Protein AF-A0A1H2HU57-F1 (afdb_monomer)

Mean predicted aligned error: 14.04 Å

pLDDT: mean 80.42, std 11.66, range [52.28, 97.75]

Radius of gyration: 23.56 Å; Cα contacts (8 Å, |Δi|>4): 11; chains: 1; bounding box: 58×42×47 Å

Sequence (87 aa):
MPYRIHPACTAPTDVNCLIWRYMDFEKFLSLIDKSALYFPRLDKLSKVDPYEGHFTHVNAMIGNEEITLFDQLKHQVIAHIDKEKKG

Solvent-accessible surface area (backbone atoms only — not comparable to full-atom values): 5717 Å² total; per-residue (Å²): 133,84,90,76,89,52,90,88,66,75,74,71,90,54,88,83,56,82,87,73,78,76,80,52,70,68,58,53,49,51,28,61,78,66,71,65,75,79,77,79,58,66,87,56,42,50,74,77,42,72,58,72,93,58,67,53,74,65,56,51,53,52,54,53,52,52,52,51,51,54,52,52,51,51,53,53,52,52,56,49,55,55,51,65,74,73,110

Foldseek 3Di:
DDDDDDPVDDDDPDPPDDPDDDDDPVNVVVCVVVVPDDDDDPVVCCVVPVCVVPDDPVRVVVVVVVVVVVVVVVVVVVVVVVVVVVD

Organism: NCBI:txid44577

Structure (mmCIF, N/CA/C/O backbone):
data_AF-A0A1H2HU57-F1
#
_entry.id   AF-A0A1H2HU57-F1
#
loop_
_atom_site.group_PDB
_atom_site.id
_atom_site.type_symbol
_atom_site.label_atom_id
_atom_site.label_alt_id
_atom_site.label_comp_id
_atom_site.label_asym_id
_atom_site.label_entity_id
_atom_site.label_seq_id
_atom_site.pdbx_PDB_ins_code
_atom_site.Cartn_x
_atom_site.Cartn_y
_atom_site.Cartn_z
_atom_site.occupancy
_atom_site.B_iso_or_equiv
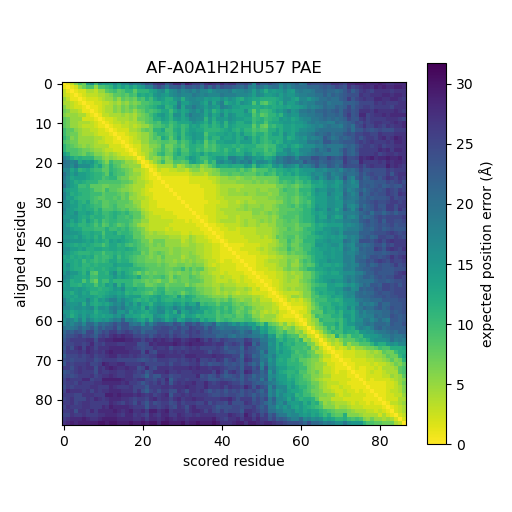_atom_site.auth_seq_id
_atom_site.auth_comp_id
_atom_site.auth_asym_id
_atom_site.auth_atom_id
_atom_site.pdbx_PDB_model_num
ATOM 1 N N . MET A 1 1 ? 15.710 -2.536 -21.789 1.00 57.38 1 MET A N 1
ATOM 2 C CA . MET A 1 1 ? 15.013 -3.763 -22.240 1.00 57.38 1 MET A CA 1
ATOM 3 C C . MET A 1 1 ? 13.786 -3.341 -23.039 1.00 57.38 1 MET A C 1
ATOM 5 O O . MET A 1 1 ? 13.110 -2.432 -22.573 1.00 57.38 1 MET A O 1
ATOM 9 N N . PRO A 1 2 ? 13.514 -3.902 -24.230 1.00 77.25 2 PRO A N 1
ATOM 10 C CA . PRO A 1 2 ? 12.323 -3.541 -24.998 1.00 77.25 2 PRO A CA 1
ATOM 11 C C . PRO A 1 2 ? 11.051 -4.102 -24.344 1.00 77.25 2 PRO A C 1
ATOM 13 O O . PRO A 1 2 ? 11.058 -5.221 -23.830 1.00 77.25 2 PRO A O 1
ATOM 16 N N . TYR A 1 3 ? 9.969 -3.325 -24.379 1.00 81.44 3 TYR A N 1
ATOM 17 C CA . TYR A 1 3 ? 8.640 -3.729 -23.911 1.00 81.44 3 TYR A CA 1
ATOM 18 C C . TYR A 1 3 ? 8.122 -4.955 -24.687 1.00 81.44 3 TYR A C 1
ATOM 20 O O . TYR A 1 3 ? 8.269 -5.024 -25.909 1.00 81.44 3 TYR A O 1
ATOM 28 N N . ARG A 1 4 ? 7.517 -5.926 -23.985 1.00 85.75 4 ARG A N 1
ATOM 29 C CA . ARG A 1 4 ? 6.861 -7.108 -24.572 1.00 85.75 4 ARG A CA 1
ATOM 30 C C . ARG A 1 4 ? 5.531 -7.381 -23.869 1.00 85.75 4 ARG A C 1
ATOM 32 O O . ARG A 1 4 ? 5.481 -7.398 -22.643 1.00 85.75 4 ARG A O 1
ATOM 39 N N . ILE A 1 5 ? 4.478 -7.634 -24.644 1.00 85.19 5 ILE A N 1
ATOM 40 C CA . ILE A 1 5 ? 3.158 -8.026 -24.130 1.00 85.19 5 ILE A CA 1
ATOM 41 C C . ILE A 1 5 ? 3.225 -9.490 -23.682 1.00 85.19 5 ILE A C 1
ATOM 43 O O . ILE A 1 5 ? 3.653 -10.354 -24.448 1.00 85.19 5 ILE A O 1
ATOM 47 N N . HIS A 1 6 ? 2.809 -9.769 -22.447 1.00 84.19 6 HIS A N 1
ATOM 48 C CA . HIS A 1 6 ? 2.732 -11.130 -21.922 1.00 84.19 6 HIS A CA 1
ATOM 49 C C . HIS A 1 6 ? 1.314 -11.691 -22.128 1.00 84.19 6 HIS A C 1
ATOM 51 O O . HIS A 1 6 ? 0.360 -11.008 -21.760 1.00 84.19 6 HIS A O 1
ATOM 57 N N . PRO A 1 7 ? 1.135 -12.923 -22.644 1.00 87.81 7 PRO A N 1
ATOM 58 C CA . PRO A 1 7 ? -0.191 -13.478 -22.950 1.00 87.81 7 PRO A CA 1
ATOM 59 C C . PRO A 1 7 ? -1.106 -13.621 -21.723 1.00 87.81 7 PRO A C 1
ATOM 61 O O . PRO A 1 7 ? -2.321 -13.576 -21.861 1.00 87.81 7 PRO A O 1
ATOM 64 N N . ALA A 1 8 ? -0.537 -13.753 -20.519 1.00 85.69 8 ALA A N 1
ATOM 65 C CA . ALA A 1 8 ? -1.308 -13.773 -19.269 1.00 85.69 8 ALA A CA 1
ATOM 66 C C . ALA A 1 8 ? -1.766 -12.379 -18.789 1.00 85.69 8 ALA A C 1
ATOM 68 O O . ALA A 1 8 ? -2.552 -12.287 -17.854 1.00 85.69 8 ALA A O 1
ATOM 69 N N . CYS A 1 9 ? -1.266 -11.297 -19.391 1.00 80.69 9 CYS A N 1
ATOM 70 C CA . CYS A 1 9 ? -1.636 -9.932 -19.032 1.00 80.69 9 CYS A CA 1
ATOM 71 C C . CYS A 1 9 ? -2.693 -9.426 -20.022 1.00 80.69 9 CYS A C 1
ATOM 73 O O . CYS A 1 9 ? -2.379 -8.783 -21.025 1.00 80.69 9 CYS A O 1
ATOM 75 N N . THR A 1 10 ? -3.955 -9.772 -19.770 1.00 83.94 10 THR A N 1
ATOM 76 C CA . THR A 1 10 ? -5.088 -9.300 -20.574 1.00 83.94 10 THR A CA 1
ATOM 77 C C . THR A 1 10 ? -5.431 -7.867 -20.189 1.00 83.94 10 THR A C 1
ATOM 79 O O . THR A 1 10 ? -5.941 -7.620 -19.096 1.00 83.94 10 THR A O 1
ATOM 82 N N . ALA A 1 11 ? -5.154 -6.923 -21.086 1.00 82.75 11 ALA A N 1
ATOM 83 C CA . ALA A 1 11 ? -5.564 -5.539 -20.898 1.00 8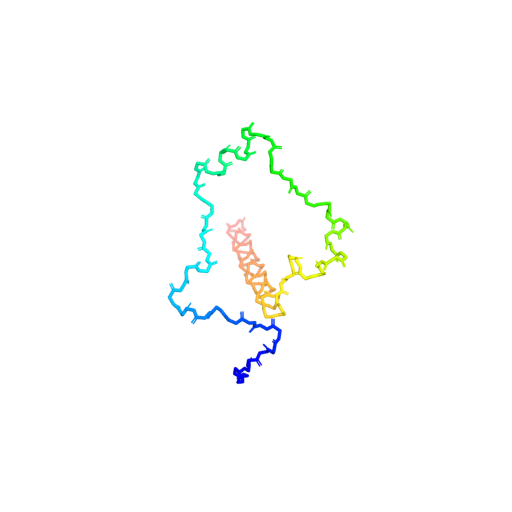2.75 11 ALA A CA 1
ATOM 84 C C . ALA A 1 11 ? -7.098 -5.402 -20.999 1.00 82.75 11 ALA A C 1
ATOM 86 O 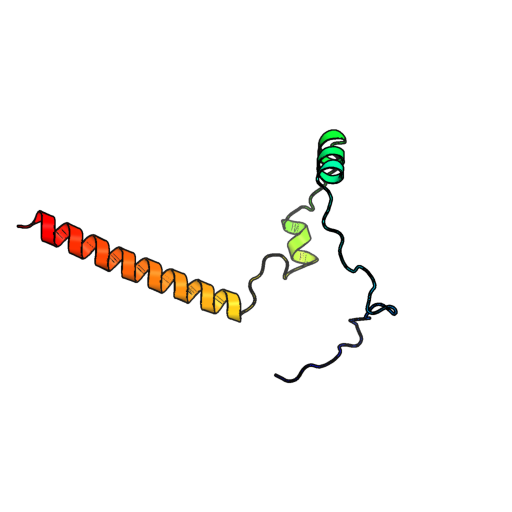O . ALA A 1 11 ? -7.733 -6.154 -21.747 1.00 82.75 11 ALA A O 1
ATOM 87 N N . PRO A 1 12 ? -7.705 -4.436 -20.291 1.00 87.38 12 PRO A N 1
ATOM 88 C CA . PRO A 1 12 ? -9.104 -4.086 -20.491 1.00 87.38 12 PRO A CA 1
ATOM 89 C C . PRO A 1 12 ? -9.381 -3.663 -21.937 1.00 87.38 12 PRO A C 1
ATOM 91 O O . PRO A 1 12 ? -8.536 -3.057 -22.594 1.00 87.38 12 PRO A O 1
ATOM 94 N N . THR A 1 13 ? -10.585 -3.955 -22.427 1.00 89.38 13 THR A N 1
ATOM 95 C CA . THR A 1 13 ? -10.998 -3.612 -23.798 1.00 89.38 13 THR A CA 1
ATOM 96 C C . THR A 1 13 ? -11.147 -2.103 -24.001 1.00 89.38 13 THR A C 1
ATOM 98 O O . THR A 1 13 ? -10.829 -1.595 -25.072 1.00 89.38 13 THR A O 1
ATOM 101 N N . ASP A 1 14 ? -11.609 -1.384 -22.975 1.00 91.94 14 ASP A N 1
ATOM 102 C CA . ASP A 1 14 ? -11.660 0.077 -22.969 1.00 91.94 14 ASP A CA 1
ATOM 103 C C . ASP A 1 14 ? -10.388 0.644 -22.329 1.00 91.94 14 ASP A C 1
ATOM 105 O O . ASP A 1 14 ? -10.124 0.462 -21.139 1.00 91.94 14 ASP A O 1
ATOM 109 N N . VAL A 1 15 ? -9.611 1.364 -23.134 1.00 86.75 15 VAL A N 1
ATOM 110 C CA . VAL A 1 15 ? -8.381 2.053 -22.718 1.00 86.75 15 VAL A CA 1
ATOM 111 C C . VAL A 1 15 ? -8.628 3.176 -21.710 1.00 86.75 15 VAL A C 1
ATOM 113 O O . VAL A 1 15 ? -7.715 3.513 -20.961 1.00 86.75 15 VAL A O 1
ATOM 116 N N . ASN A 1 16 ? -9.840 3.732 -21.658 1.00 88.06 16 ASN A N 1
ATOM 117 C CA . ASN A 1 16 ? -10.222 4.750 -20.677 1.00 88.06 16 ASN A CA 1
ATOM 118 C C . ASN A 1 16 ? -10.890 4.146 -19.439 1.00 88.06 16 ASN A C 1
ATOM 120 O O . ASN A 1 16 ? -11.352 4.890 -18.567 1.00 88.06 16 ASN A O 1
ATOM 124 N N . CYS A 1 17 ? -10.972 2.813 -19.349 1.00 87.12 17 CYS A N 1
ATOM 125 C CA . CYS A 1 17 ? -11.623 2.196 -18.211 1.00 87.12 17 CYS A CA 1
ATOM 126 C C . CYS A 1 17 ? -10.854 2.523 -16.929 1.00 87.12 17 CYS A C 1
ATOM 128 O O . CYS A 1 17 ? -9.621 2.568 -16.873 1.00 87.12 17 CYS A O 1
ATOM 130 N N . LEU A 1 18 ? -11.609 2.776 -15.869 1.00 80.25 18 LEU A N 1
ATOM 131 C CA . LEU A 1 18 ? -11.030 3.151 -14.598 1.00 80.25 18 LEU A CA 1
ATOM 132 C C . LEU A 1 18 ? -10.512 1.890 -13.894 1.00 80.25 18 LEU A C 1
ATOM 134 O O . LEU A 1 18 ? -11.290 1.129 -13.327 1.00 80.25 18 LEU A O 1
ATOM 138 N N . ILE A 1 19 ? -9.199 1.665 -13.969 1.00 77.75 19 ILE A N 1
ATOM 139 C CA . ILE A 1 19 ? -8.569 0.401 -13.555 1.00 77.75 19 ILE A CA 1
ATOM 140 C C . ILE A 1 19 ? -8.571 0.238 -12.023 1.00 77.75 19 ILE A C 1
ATOM 142 O O . ILE A 1 19 ? -8.796 -0.858 -11.518 1.00 77.75 19 ILE A O 1
ATOM 146 N N . TRP A 1 20 ? -8.363 1.324 -11.271 1.00 71.00 20 TRP A N 1
ATOM 147 C CA . TRP A 1 20 ? -8.316 1.291 -9.806 1.00 71.00 20 TRP A CA 1
ATOM 148 C C . TRP A 1 20 ? -9.069 2.491 -9.235 1.00 71.00 20 TRP A C 1
ATOM 150 O O . TRP A 1 20 ? -8.660 3.635 -9.430 1.00 71.00 20 TRP A O 1
ATOM 160 N N . ARG A 1 21 ? -10.154 2.250 -8.488 1.00 66.88 21 ARG A N 1
ATOM 161 C CA . ARG A 1 21 ? -10.580 3.218 -7.469 1.00 66.88 21 ARG A CA 1
ATOM 162 C C . ARG A 1 21 ? -9.822 2.876 -6.206 1.00 66.88 21 ARG A C 1
ATOM 164 O O . ARG A 1 21 ? -9.975 1.772 -5.686 1.00 66.88 21 ARG A O 1
ATOM 171 N N . TYR A 1 22 ? -9.050 3.828 -5.700 1.00 77.12 22 TYR A N 1
ATOM 172 C CA . TYR A 1 22 ? -8.693 3.783 -4.292 1.00 77.12 22 TYR A CA 1
ATOM 173 C C . TYR A 1 22 ? -9.976 3.699 -3.461 1.00 77.12 22 TYR A C 1
ATOM 175 O O . TYR A 1 22 ? -11.042 4.172 -3.864 1.00 77.12 22 TYR A O 1
ATOM 183 N N . MET A 1 23 ? -9.887 3.025 -2.323 1.00 83.75 23 MET A N 1
ATOM 184 C CA . MET A 1 23 ? -10.998 2.965 -1.391 1.00 83.75 23 MET A CA 1
ATOM 185 C C . MET A 1 23 ? -11.258 4.371 -0.849 1.00 83.75 23 MET A C 1
ATOM 187 O O . MET A 1 23 ? -10.361 4.981 -0.273 1.00 83.75 23 MET A O 1
ATOM 191 N N . ASP A 1 24 ? -12.477 4.874 -1.033 1.00 87.75 24 ASP A N 1
ATOM 192 C CA . ASP A 1 24 ? -12.889 6.134 -0.416 1.00 87.75 24 ASP A CA 1
ATOM 193 C C . ASP A 1 24 ? -12.877 5.993 1.113 1.00 87.75 24 ASP A C 1
ATOM 195 O O . ASP A 1 24 ? -13.104 4.903 1.656 1.00 87.75 24 ASP A O 1
ATOM 199 N N . PHE A 1 25 ? -12.639 7.097 1.820 1.00 92.62 25 PHE A N 1
ATOM 200 C CA . PHE A 1 25 ? -12.520 7.091 3.278 1.00 92.62 25 PHE A CA 1
ATOM 201 C C . PHE A 1 25 ? -13.760 6.506 3.973 1.00 92.62 25 PHE A C 1
ATOM 203 O O . PHE A 1 25 ? -13.614 5.728 4.918 1.00 92.62 25 PHE A O 1
ATOM 210 N N . GLU A 1 26 ? -14.977 6.781 3.485 1.00 95.38 26 GLU A N 1
ATOM 211 C CA . GLU A 1 26 ? -16.187 6.221 4.105 1.00 95.38 26 GLU A CA 1
ATOM 212 C C . GLU A 1 26 ? -16.269 4.698 3.956 1.00 95.38 26 GLU A C 1
ATOM 214 O O . GLU A 1 26 ? -16.753 4.004 4.853 1.00 95.38 26 GLU A O 1
ATOM 219 N N . LYS A 1 27 ? -15.762 4.147 2.845 1.00 91.69 27 LYS A N 1
ATOM 220 C CA . LYS A 1 27 ? -15.701 2.692 2.645 1.00 91.69 27 LYS A CA 1
ATOM 221 C C . LYS A 1 27 ? -14.713 2.058 3.614 1.00 91.69 27 LYS A C 1
ATOM 223 O O . LYS A 1 27 ? -15.023 1.013 4.182 1.00 91.69 27 LYS A O 1
ATOM 228 N N . PHE A 1 28 ? -13.574 2.707 3.846 1.00 92.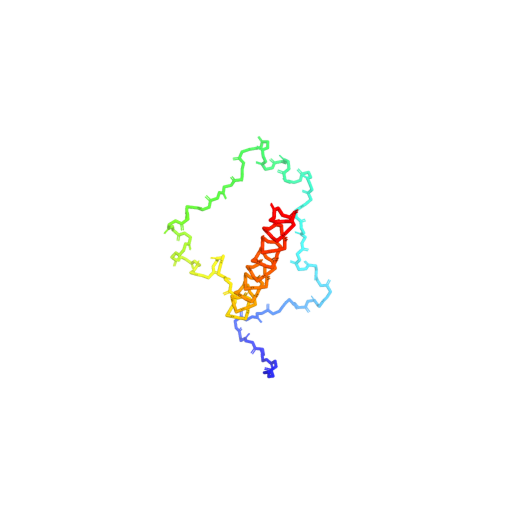81 28 PHE A N 1
ATOM 229 C CA . PHE A 1 28 ? -12.604 2.259 4.841 1.00 92.81 28 PHE A CA 1
ATOM 230 C C . PHE A 1 28 ? -13.200 2.263 6.254 1.00 92.81 28 PHE A C 1
ATOM 232 O O . PHE A 1 28 ? -13.132 1.247 6.947 1.00 92.81 28 PHE A O 1
ATOM 239 N N . LEU A 1 29 ? -13.877 3.348 6.646 1.00 96.44 29 LEU A N 1
ATOM 240 C CA . LEU A 1 29 ? -14.603 3.404 7.918 1.00 96.44 29 LEU A CA 1
ATOM 241 C C . LEU A 1 29 ? -15.655 2.297 8.027 1.00 96.44 29 LEU A C 1
ATOM 243 O O . LEU A 1 29 ? -15.733 1.639 9.061 1.00 96.44 29 LEU A O 1
ATOM 247 N N . SER A 1 30 ? -16.418 2.039 6.959 1.00 96.62 30 SER A N 1
ATOM 248 C CA . SER A 1 30 ? -17.421 0.970 6.964 1.00 96.62 30 SER A CA 1
ATOM 249 C C . SER A 1 30 ? -16.810 -0.414 7.211 1.00 96.62 30 SER A C 1
ATOM 251 O O . SER A 1 30 ? -17.462 -1.244 7.843 1.00 96.62 30 SER A O 1
ATOM 253 N N . LEU A 1 31 ? -15.586 -0.680 6.739 1.00 96.31 31 LEU A N 1
ATOM 254 C CA . LEU A 1 31 ? -14.892 -1.946 7.005 1.00 96.31 31 LEU A CA 1
ATOM 255 C C . LEU A 1 31 ? -14.447 -2.072 8.464 1.00 96.31 31 LEU A C 1
ATOM 257 O O . LEU A 1 31 ? -14.546 -3.166 9.021 1.00 96.31 31 LEU A O 1
ATOM 261 N N . ILE A 1 32 ? -13.984 -0.977 9.075 1.00 96.38 32 ILE A N 1
ATOM 262 C CA . ILE A 1 32 ? -13.616 -0.948 10.498 1.00 96.38 32 ILE A CA 1
ATOM 263 C C . ILE A 1 32 ? -14.860 -1.168 11.362 1.00 96.38 32 ILE A C 1
ATOM 265 O O . ILE A 1 32 ? -14.865 -2.068 12.198 1.00 96.38 32 ILE A O 1
ATOM 269 N N . ASP A 1 33 ? -15.918 -0.392 11.118 1.00 97.75 33 ASP A N 1
ATOM 270 C CA . ASP A 1 33 ? -17.181 -0.443 11.867 1.00 97.75 33 ASP A CA 1
ATOM 271 C C . ASP A 1 33 ? -17.798 -1.850 11.841 1.00 97.75 33 ASP A C 1
ATOM 273 O O . ASP A 1 33 ? -18.184 -2.408 12.866 1.00 97.75 33 ASP A O 1
ATOM 277 N N . LYS A 1 34 ? -17.777 -2.494 10.670 1.00 97.75 34 LYS A N 1
ATOM 278 C CA . LYS A 1 34 ? -18.284 -3.861 10.491 1.00 97.75 34 LYS A CA 1
ATOM 279 C C . LYS A 1 34 ? -17.313 -4.955 10.937 1.00 97.75 34 LYS A C 1
ATOM 281 O O . LYS A 1 34 ? -17.653 -6.128 10.803 1.00 97.75 34 LYS A O 1
ATOM 286 N N . SER A 1 35 ? -16.110 -4.614 11.409 1.00 96.25 35 SER A N 1
ATOM 287 C CA . SER A 1 35 ? -15.033 -5.585 11.676 1.00 96.25 35 SER A CA 1
ATOM 288 C C . SER A 1 35 ? -14.797 -6.546 10.497 1.00 96.25 35 SER A C 1
ATOM 290 O O . SER A 1 35 ? -14.568 -7.743 10.673 1.00 96.25 35 SER A O 1
ATOM 292 N N . ALA A 1 36 ? -14.890 -6.012 9.278 1.00 95.75 36 ALA A N 1
ATOM 293 C CA . ALA A 1 36 ? -14.873 -6.764 8.023 1.00 95.75 36 ALA A CA 1
ATOM 294 C C . ALA A 1 36 ? -13.539 -6.638 7.265 1.00 95.75 36 ALA A C 1
ATOM 296 O O . ALA A 1 36 ? -13.440 -7.017 6.097 1.00 95.75 36 ALA A O 1
ATOM 297 N N . LEU A 1 37 ? -12.510 -6.086 7.910 1.00 91.88 37 LEU A N 1
ATOM 298 C CA . LEU A 1 37 ? -11.158 -6.015 7.368 1.00 91.88 37 LEU A CA 1
ATOM 299 C C . LEU A 1 37 ? -10.374 -7.268 7.787 1.00 91.88 37 LEU A C 1
ATOM 301 O O . LEU A 1 37 ? -9.838 -7.339 8.891 1.00 91.88 37 LEU A O 1
ATOM 305 N N . TYR A 1 38 ? -10.329 -8.270 6.908 1.00 91.69 38 TYR A N 1
ATOM 306 C CA . TYR A 1 38 ? -9.638 -9.538 7.156 1.00 91.69 38 TYR A CA 1
ATOM 307 C C . TYR A 1 38 ? -8.276 -9.558 6.465 1.00 91.69 38 TYR A C 1
ATOM 309 O O . TYR A 1 38 ? -8.191 -9.395 5.249 1.00 91.69 38 TYR A O 1
ATOM 317 N N . PHE A 1 39 ? -7.217 -9.822 7.227 1.00 89.19 39 PHE A N 1
ATOM 318 C CA . PHE A 1 39 ? -5.875 -10.013 6.684 1.00 89.19 39 PHE A CA 1
ATOM 319 C C . PHE A 1 39 ? -5.530 -11.504 6.596 1.00 89.19 39 PHE A C 1
ATOM 321 O O . PHE A 1 39 ? -5.865 -12.270 7.508 1.00 89.19 39 PHE A O 1
ATOM 328 N N . PRO A 1 40 ? -4.848 -11.949 5.526 1.00 89.75 40 PRO A N 1
ATOM 329 C CA . PRO A 1 40 ? -4.340 -13.309 5.455 1.00 89.75 40 PRO A CA 1
ATOM 330 C C . PRO A 1 40 ? -3.245 -13.520 6.505 1.00 89.75 40 PRO A C 1
ATOM 332 O O . PRO A 1 40 ? -2.493 -12.611 6.856 1.00 89.75 40 PRO A O 1
ATOM 335 N N . ARG A 1 41 ? -3.109 -14.759 6.986 1.00 90.56 41 ARG A N 1
ATOM 336 C CA . ARG A 1 41 ? -1.958 -15.112 7.819 1.00 90.56 41 ARG A CA 1
ATOM 337 C C . ARG A 1 41 ? -0.677 -15.047 6.991 1.00 90.56 41 ARG A C 1
ATOM 339 O O . ARG A 1 41 ? -0.603 -15.666 5.928 1.00 90.56 41 ARG A O 1
ATOM 346 N N . LEU A 1 42 ? 0.340 -14.376 7.521 1.00 86.44 42 LEU A N 1
ATOM 347 C CA . LEU A 1 42 ? 1.585 -14.108 6.800 1.00 86.44 42 LEU A CA 1
ATOM 348 C C . LEU A 1 42 ? 2.331 -15.387 6.378 1.00 86.44 42 LEU A C 1
ATOM 350 O O . LEU A 1 42 ? 2.852 -15.459 5.271 1.00 86.44 42 LEU A O 1
ATOM 354 N N . ASP A 1 43 ? 2.308 -16.430 7.215 1.00 87.88 43 ASP A N 1
ATOM 355 C CA . ASP A 1 43 ? 2.934 -17.733 6.936 1.00 87.88 43 ASP A CA 1
ATOM 356 C C . ASP A 1 43 ? 2.270 -18.510 5.788 1.00 87.88 43 ASP A C 1
ATOM 358 O O . ASP A 1 43 ? 2.874 -19.415 5.205 1.00 87.88 43 ASP A O 1
ATOM 362 N N . LYS A 1 44 ? 1.008 -18.189 5.487 1.00 90.31 44 LYS A N 1
ATOM 363 C CA . LYS A 1 44 ? 0.271 -18.748 4.350 1.00 90.31 44 LYS A CA 1
ATOM 364 C C . LYS A 1 44 ? 0.403 -17.864 3.119 1.00 90.31 44 LYS A C 1
ATOM 366 O O . LYS A 1 44 ? 0.550 -18.401 2.026 1.00 90.31 44 LYS A O 1
ATOM 371 N N . LEU A 1 45 ? 0.369 -16.543 3.303 1.00 89.06 45 LEU A N 1
ATOM 372 C CA . LEU A 1 45 ? 0.485 -15.578 2.215 1.00 89.06 45 LEU A CA 1
ATOM 373 C C . LEU A 1 45 ? 1.799 -15.761 1.452 1.00 89.06 45 LEU A C 1
ATOM 375 O O . LEU A 1 45 ? 1.755 -15.917 0.242 1.00 89.06 45 LEU A O 1
ATOM 379 N N . SER A 1 46 ? 2.927 -15.895 2.155 1.00 86.25 46 SER A N 1
ATOM 380 C CA . SER A 1 46 ? 4.251 -16.081 1.538 1.00 86.25 46 SER A CA 1
ATOM 381 C C . SER A 1 46 ? 4.385 -17.336 0.667 1.00 86.25 46 SER A C 1
ATOM 383 O O . SER A 1 46 ? 5.286 -17.424 -0.162 1.00 86.25 46 SER A O 1
ATOM 385 N N . LYS A 1 47 ? 3.506 -18.329 0.845 1.00 88.88 47 LYS A N 1
ATOM 386 C CA . LYS A 1 47 ? 3.472 -19.535 0.004 1.00 88.88 47 LYS A CA 1
ATOM 387 C C . LYS A 1 47 ? 2.661 -19.333 -1.274 1.00 88.88 47 LYS A C 1
ATOM 389 O O . LYS A 1 47 ? 2.922 -20.021 -2.254 1.00 88.88 47 LYS A O 1
ATOM 394 N N . VAL A 1 48 ? 1.651 -18.463 -1.232 1.00 89.44 48 VAL A N 1
ATOM 395 C CA . VAL A 1 48 ? 0.724 -18.204 -2.347 1.00 89.44 48 VAL A CA 1
ATOM 396 C C . VAL A 1 48 ? 1.226 -17.050 -3.207 1.00 89.44 48 VAL A C 1
ATOM 398 O O . VAL A 1 48 ? 1.206 -17.160 -4.429 1.00 89.44 48 VAL A O 1
ATOM 401 N N . ASP A 1 49 ? 1.726 -15.994 -2.571 1.00 87.25 49 ASP A N 1
ATOM 402 C CA . ASP A 1 49 ? 2.456 -14.907 -3.210 1.00 87.25 49 ASP A CA 1
ATOM 403 C C . ASP A 1 49 ? 3.848 -14.775 -2.567 1.00 87.25 49 ASP A C 1
ATOM 405 O O . ASP A 1 49 ? 4.022 -14.077 -1.563 1.00 87.25 49 ASP A O 1
ATOM 409 N N . PRO A 1 50 ? 4.859 -15.472 -3.118 1.00 85.81 50 PRO A N 1
ATOM 410 C CA . PRO A 1 50 ? 6.230 -15.391 -2.631 1.00 85.81 50 PRO A CA 1
ATOM 411 C C . PRO A 1 50 ? 6.882 -14.029 -2.845 1.00 85.81 50 PRO A C 1
ATOM 413 O O . PRO A 1 50 ? 7.952 -13.810 -2.291 1.00 85.81 50 PRO A O 1
ATOM 416 N N . TYR A 1 51 ? 6.296 -13.148 -3.660 1.00 82.88 51 TYR A N 1
ATOM 417 C CA . TYR A 1 51 ? 6.875 -11.855 -4.015 1.00 82.88 51 TYR A CA 1
ATOM 418 C C . TYR A 1 51 ? 6.179 -10.678 -3.326 1.00 82.88 51 TYR A C 1
ATOM 420 O O . TYR A 1 51 ? 6.703 -9.564 -3.369 1.00 82.88 51 TYR A O 1
ATOM 428 N N . GLU A 1 52 ? 5.058 -10.901 -2.639 1.00 83.31 52 GLU A N 1
ATOM 429 C CA . GLU A 1 52 ? 4.428 -9.905 -1.771 1.00 83.31 52 GLU A CA 1
ATOM 430 C C . GLU A 1 52 ? 5.472 -9.328 -0.793 1.00 83.31 52 GLU A C 1
ATOM 432 O O . GLU A 1 52 ? 6.189 -10.058 -0.100 1.00 83.31 52 GLU A O 1
ATOM 437 N N . GLY A 1 53 ? 5.614 -8.001 -0.777 1.00 76.62 53 GLY A N 1
ATOM 438 C CA . GLY A 1 53 ? 6.591 -7.297 0.062 1.00 76.62 53 GLY A CA 1
ATOM 439 C C . GLY A 1 53 ? 8.061 -7.419 -0.369 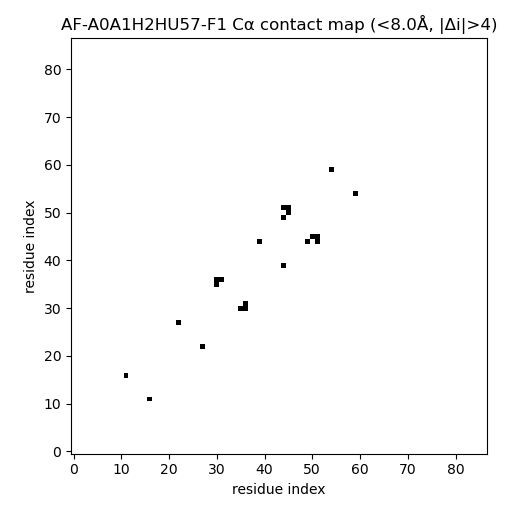1.00 76.62 53 GLY A C 1
ATOM 440 O O . GLY A 1 53 ? 8.927 -6.872 0.316 1.00 76.62 53 GLY A O 1
ATOM 441 N N . HIS A 1 54 ? 8.375 -8.089 -1.484 1.00 80.00 54 HIS A N 1
ATOM 442 C CA . HIS A 1 54 ? 9.741 -8.136 -2.006 1.00 80.00 54 HIS A CA 1
ATOM 443 C C . HIS A 1 54 ? 10.080 -6.871 -2.793 1.00 80.00 54 HIS A C 1
ATOM 445 O O . HIS A 1 54 ? 9.316 -6.395 -3.634 1.00 80.00 54 HIS A O 1
ATOM 451 N N . PHE A 1 55 ? 11.287 -6.357 -2.572 1.00 78.38 55 PHE A N 1
ATOM 452 C CA . PHE A 1 55 ? 11.845 -5.326 -3.433 1.00 78.38 55 PHE A CA 1
ATOM 453 C C . PHE A 1 55 ? 12.251 -5.930 -4.774 1.00 78.38 55 PHE A C 1
ATOM 455 O O . PHE A 1 55 ? 12.790 -7.037 -4.846 1.00 78.38 55 PHE A O 1
ATOM 462 N N . THR A 1 56 ? 12.062 -5.170 -5.852 1.00 78.69 56 THR 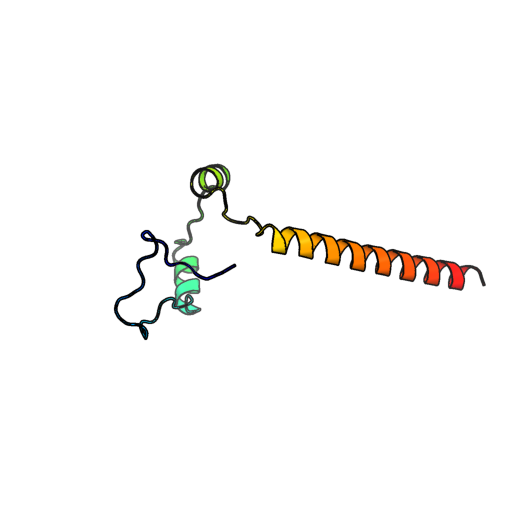A N 1
ATOM 463 C CA . THR A 1 56 ? 12.744 -5.488 -7.108 1.00 78.69 56 THR A CA 1
ATOM 464 C C . THR A 1 56 ? 14.255 -5.452 -6.870 1.00 78.69 56 THR A C 1
ATOM 466 O O . THR A 1 56 ? 14.734 -4.692 -6.028 1.00 78.69 56 THR A O 1
ATOM 469 N N . HIS A 1 57 ? 15.029 -6.236 -7.626 1.00 72.38 57 HIS A N 1
ATOM 470 C CA . HIS A 1 57 ? 16.494 -6.230 -7.505 1.00 72.38 57 HIS A CA 1
ATOM 471 C C . HIS A 1 57 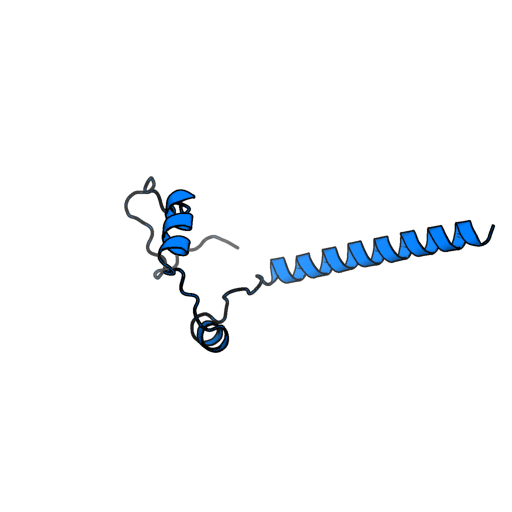? 17.084 -4.815 -7.580 1.00 72.38 57 HIS A C 1
ATOM 473 O O . HIS A 1 57 ? 18.001 -4.495 -6.836 1.00 72.38 57 HIS A O 1
ATOM 479 N N . VAL A 1 58 ? 16.511 -3.956 -8.426 1.00 72.06 58 VAL A N 1
ATOM 480 C CA . VAL A 1 58 ? 16.915 -2.552 -8.557 1.00 72.06 58 VAL A CA 1
ATOM 481 C C . VAL A 1 58 ? 16.599 -1.760 -7.286 1.00 72.06 58 VAL A C 1
ATOM 483 O O . VAL A 1 58 ? 17.482 -1.089 -6.766 1.00 72.06 58 VAL A O 1
ATOM 486 N N . ASN A 1 59 ? 15.387 -1.877 -6.732 1.00 72.00 59 ASN A N 1
ATOM 487 C CA . ASN A 1 59 ? 15.022 -1.171 -5.498 1.00 72.00 59 ASN A CA 1
ATOM 488 C C . ASN A 1 59 ? 15.836 -1.664 -4.291 1.00 72.00 59 ASN A C 1
ATOM 490 O O . ASN A 1 59 ? 16.194 -0.864 -3.433 1.00 72.00 59 ASN A O 1
ATOM 494 N N . ALA A 1 60 ? 16.171 -2.956 -4.242 1.00 72.69 60 ALA A N 1
ATOM 495 C CA . ALA A 1 60 ? 17.054 -3.513 -3.220 1.00 72.69 60 ALA A CA 1
ATOM 496 C C . ALA A 1 60 ? 18.493 -2.983 -3.352 1.00 72.69 60 ALA A C 1
ATOM 498 O O . ALA A 1 60 ? 19.137 -2.701 -2.346 1.00 72.69 60 ALA A O 1
ATOM 499 N N . MET A 1 61 ? 18.996 -2.817 -4.582 1.00 66.62 61 MET A N 1
ATOM 500 C CA . MET A 1 61 ? 20.310 -2.214 -4.836 1.00 66.62 61 MET A CA 1
ATOM 501 C C . MET A 1 61 ? 20.343 -0.732 -4.438 1.00 66.62 61 MET A C 1
ATOM 503 O O . MET A 1 61 ? 21.260 -0.328 -3.733 1.00 66.62 61 MET A O 1
ATOM 507 N N . ILE A 1 62 ? 19.315 0.044 -4.798 1.00 63.84 62 ILE A N 1
ATOM 508 C CA . ILE A 1 62 ? 19.209 1.473 -4.452 1.00 63.84 62 ILE A CA 1
ATOM 509 C C . ILE A 1 62 ? 19.053 1.669 -2.935 1.00 63.84 62 ILE A C 1
ATOM 511 O O . ILE A 1 62 ? 19.693 2.543 -2.355 1.00 63.84 62 ILE A O 1
ATOM 515 N N . GLY A 1 63 ? 18.260 0.827 -2.263 1.00 57.91 63 GLY A N 1
ATOM 516 C CA . GLY A 1 63 ? 18.105 0.882 -0.806 1.00 57.91 63 GLY A CA 1
ATOM 517 C C . GLY A 1 63 ? 19.417 0.648 -0.048 1.00 57.91 63 GLY A C 1
ATOM 518 O O . GLY A 1 63 ? 19.638 1.262 0.992 1.00 57.91 63 GLY A O 1
ATOM 519 N N . ASN A 1 64 ? 20.323 -0.173 -0.589 1.00 55.59 64 ASN A N 1
ATOM 520 C CA . ASN A 1 64 ? 21.657 -0.364 -0.014 1.00 55.59 64 ASN A CA 1
ATOM 521 C C . ASN A 1 64 ? 22.570 0.861 -0.219 1.00 55.59 64 ASN A C 1
ATOM 523 O O . ASN A 1 64 ? 23.403 1.150 0.640 1.00 55.59 64 ASN A O 1
ATOM 527 N N . GLU A 1 65 ? 22.411 1.612 -1.312 1.00 53.44 65 GLU A N 1
ATOM 528 C CA . GLU A 1 65 ? 23.182 2.840 -1.556 1.00 53.44 65 GLU A CA 1
ATOM 529 C C . GLU A 1 65 ? 22.754 3.989 -0.627 1.00 53.44 65 GLU A C 1
ATOM 531 O O . GLU A 1 65 ? 23.624 4.677 -0.087 1.00 53.44 65 GLU A O 1
ATOM 536 N N . GLU A 1 66 ? 21.454 4.157 -0.340 1.00 53.56 66 GLU A N 1
ATOM 537 C CA . GLU A 1 66 ? 21.007 5.155 0.650 1.00 53.56 66 GLU A CA 1
ATOM 538 C C . GLU A 1 66 ? 21.483 4.827 2.070 1.00 53.56 66 GLU A C 1
ATOM 540 O O . GLU A 1 66 ? 21.924 5.731 2.780 1.00 53.56 66 GLU A O 1
ATOM 545 N N . ILE A 1 67 ? 21.486 3.549 2.473 1.00 56.00 67 ILE A N 1
ATOM 546 C CA . ILE A 1 67 ? 22.071 3.126 3.759 1.00 56.00 67 ILE A CA 1
ATOM 547 C C . ILE A 1 67 ? 23.553 3.519 3.819 1.00 56.00 67 ILE A C 1
ATOM 549 O O . ILE A 1 67 ? 24.007 4.053 4.828 1.00 56.00 67 ILE A O 1
ATOM 553 N N . THR A 1 68 ? 24.285 3.349 2.714 1.00 59.50 68 THR A N 1
ATOM 554 C CA . THR A 1 68 ? 25.708 3.709 2.640 1.00 59.50 68 THR A CA 1
ATOM 555 C C . THR A 1 68 ? 25.914 5.220 2.785 1.00 59.50 68 THR A C 1
ATOM 557 O O . THR A 1 68 ? 26.798 5.652 3.525 1.00 59.50 68 THR A O 1
ATOM 560 N N . LEU A 1 69 ? 25.074 6.035 2.136 1.00 63.28 69 LEU A N 1
ATOM 561 C CA . LEU A 1 69 ? 25.161 7.495 2.204 1.00 63.28 69 LEU A CA 1
ATOM 562 C C . LEU A 1 69 ? 24.787 8.031 3.596 1.00 63.28 69 LEU A C 1
ATOM 564 O O . LEU A 1 69 ? 25.499 8.883 4.133 1.00 63.28 69 LEU A O 1
ATOM 568 N N . PHE A 1 70 ? 23.717 7.508 4.207 1.00 65.81 70 PHE A N 1
ATOM 569 C CA . PHE A 1 70 ? 23.331 7.843 5.582 1.00 65.81 70 PHE A CA 1
ATOM 570 C C . PHE A 1 70 ? 24.405 7.423 6.596 1.00 65.81 70 PHE A C 1
ATOM 572 O O . PHE A 1 70 ? 24.718 8.206 7.497 1.00 65.81 70 PHE A O 1
ATOM 579 N N . ASP A 1 71 ? 25.020 6.247 6.435 1.00 68.69 71 ASP A N 1
ATOM 580 C CA . ASP A 1 71 ? 26.121 5.793 7.293 1.00 68.69 71 ASP A CA 1
ATOM 581 C C . ASP A 1 71 ? 27.371 6.673 7.134 1.00 68.69 71 ASP A C 1
ATOM 583 O O . ASP A 1 71 ? 27.978 7.083 8.130 1.00 68.69 71 ASP A O 1
ATOM 587 N N . GLN A 1 72 ? 27.732 7.048 5.903 1.00 72.19 72 GLN A N 1
ATOM 588 C CA . GLN A 1 72 ? 28.853 7.956 5.635 1.00 72.19 72 GLN A CA 1
ATOM 589 C C .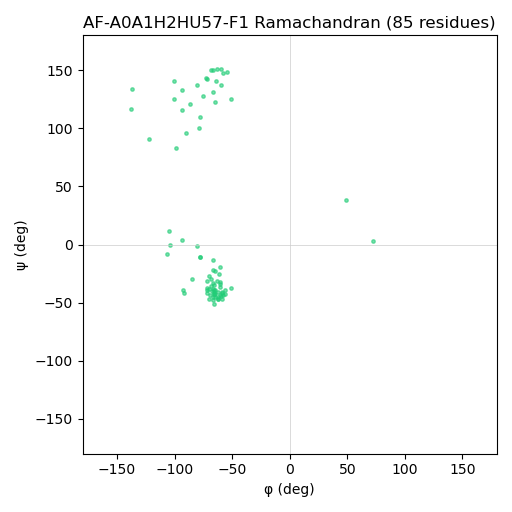 GLN A 1 72 ? 28.629 9.346 6.245 1.00 72.19 72 GLN A C 1
ATOM 591 O O . GLN A 1 72 ? 29.520 9.871 6.921 1.00 72.19 72 GLN A O 1
ATOM 596 N N . LEU A 1 73 ? 27.438 9.925 6.062 1.00 73.69 73 LEU A N 1
ATOM 597 C CA . LEU A 1 73 ? 27.058 11.209 6.663 1.00 73.69 73 LEU A CA 1
ATOM 598 C C . LEU A 1 73 ? 27.090 11.142 8.191 1.00 73.69 73 LEU A C 1
ATOM 600 O O . LEU A 1 73 ? 27.641 12.034 8.837 1.00 73.69 73 LEU A O 1
ATOM 604 N N . LYS A 1 74 ? 26.570 10.062 8.782 1.00 79.25 74 LYS A N 1
ATOM 605 C CA . LYS A 1 74 ? 26.590 9.848 10.233 1.00 79.25 74 LYS A CA 1
ATOM 606 C C . LYS A 1 74 ? 28.019 9.813 10.780 1.00 79.25 74 LYS A C 1
ATOM 608 O O . LYS A 1 74 ? 28.299 10.468 11.785 1.00 79.25 74 LYS A O 1
ATOM 613 N N . HIS A 1 75 ? 28.936 9.115 10.110 1.00 76.00 75 HIS A N 1
ATOM 614 C CA . HIS A 1 75 ? 30.348 9.081 10.502 1.00 76.00 75 HIS A CA 1
ATOM 615 C C . HIS A 1 75 ? 31.041 10.444 10.370 1.00 76.00 75 HIS A C 1
ATOM 617 O O . HIS A 1 75 ? 31.815 10.816 11.255 1.00 76.00 75 HIS A O 1
ATOM 623 N N . GLN A 1 76 ? 30.747 11.212 9.315 1.00 76.81 76 GLN A N 1
ATOM 624 C CA . GLN A 1 76 ? 31.302 12.559 9.141 1.00 76.81 76 GLN A CA 1
ATOM 625 C C . GLN A 1 76 ? 30.817 13.538 10.219 1.00 76.81 76 GLN A C 1
ATOM 627 O O . GLN A 1 76 ? 31.627 14.284 10.772 1.00 76.81 76 GLN A O 1
ATOM 632 N N . VAL A 1 77 ? 29.526 13.505 10.561 1.00 83.75 77 VAL A N 1
ATOM 633 C CA . VAL A 1 77 ? 28.944 14.365 11.605 1.00 83.75 77 VAL A CA 1
ATOM 634 C C . VAL A 1 77 ? 29.531 14.039 12.980 1.00 83.75 77 VAL A C 1
ATOM 636 O O . VAL A 1 77 ? 29.938 14.950 13.699 1.00 83.75 77 VAL A O 1
ATOM 639 N N . ILE A 1 78 ? 29.649 12.756 13.337 1.00 82.38 78 ILE A N 1
ATOM 640 C CA . ILE A 1 78 ? 30.246 12.338 14.620 1.00 82.38 78 ILE A CA 1
ATOM 641 C C . ILE A 1 78 ? 31.714 12.781 14.711 1.00 82.38 78 ILE A C 1
ATOM 643 O O . ILE A 1 78 ? 32.118 13.370 15.711 1.00 82.38 78 ILE A O 1
ATOM 647 N N . ALA A 1 79 ? 32.498 12.582 13.647 1.00 79.56 79 ALA A N 1
ATOM 648 C CA . ALA A 1 79 ? 33.902 12.993 13.615 1.00 79.56 79 ALA A CA 1
ATOM 649 C C . ALA A 1 79 ? 34.088 14.519 13.730 1.00 79.56 79 ALA A C 1
ATOM 651 O O . ALA A 1 79 ? 35.094 14.981 14.276 1.00 79.56 79 ALA A O 1
ATOM 652 N N . HIS A 1 80 ? 33.138 15.303 13.215 1.00 80.56 80 HIS A N 1
ATOM 653 C CA . HIS A 1 80 ? 33.131 16.756 13.365 1.00 80.56 80 HIS A CA 1
ATOM 654 C C . HIS A 1 80 ? 32.824 17.173 14.811 1.00 80.56 80 HIS A C 1
ATOM 656 O O . HIS A 1 80 ? 33.586 17.943 15.393 1.00 80.56 80 HIS A O 1
ATOM 662 N N . ILE A 1 81 ? 31.793 16.583 15.425 1.00 82.50 81 ILE A N 1
ATOM 663 C CA . ILE A 1 81 ? 31.423 16.831 16.830 1.00 82.50 81 ILE A CA 1
ATOM 664 C C . ILE A 1 81 ? 32.579 16.482 17.783 1.00 82.50 81 ILE A C 1
ATOM 666 O O . ILE A 1 81 ? 32.863 17.225 18.723 1.00 82.50 81 ILE A O 1
ATOM 670 N N . ASP A 1 82 ? 33.278 15.373 17.541 1.00 82.31 82 ASP A N 1
ATOM 671 C CA . ASP A 1 82 ? 34.409 14.949 18.375 1.00 82.31 82 ASP A CA 1
ATOM 672 C C . ASP A 1 82 ? 35.645 15.848 18.219 1.00 82.31 82 ASP A C 1
ATOM 674 O O . ASP A 1 82 ? 36.440 15.970 19.155 1.00 82.31 82 ASP A O 1
ATOM 678 N N . LYS A 1 83 ? 35.814 16.494 17.057 1.00 78.25 83 LYS A N 1
ATOM 679 C CA . LYS A 1 83 ? 36.852 17.515 16.847 1.00 78.25 83 LYS A CA 1
ATOM 680 C C . LYS A 1 83 ? 36.531 18.807 17.588 1.00 78.25 83 LYS A C 1
ATOM 682 O O . LYS A 1 83 ? 37.438 19.369 18.193 1.00 78.25 83 LYS A O 1
ATOM 687 N N . GLU A 1 84 ? 35.275 19.246 17.580 1.00 75.81 84 GLU A N 1
ATOM 688 C CA . GLU A 1 84 ? 34.853 20.453 18.303 1.00 75.81 84 GLU A CA 1
ATOM 689 C C . GLU A 1 84 ? 34.909 20.283 19.826 1.00 75.81 84 GLU A C 1
ATOM 691 O O . GLU A 1 84 ? 35.193 21.239 20.533 1.00 75.81 84 GLU A O 1
ATOM 696 N N . LYS A 1 85 ? 34.716 19.064 20.348 1.00 70.81 85 LYS A N 1
ATOM 697 C CA . LYS A 1 85 ? 34.839 18.772 21.791 1.00 70.81 85 LYS A CA 1
ATOM 698 C C . LYS A 1 85 ? 36.278 18.636 22.306 1.00 70.81 85 LYS A C 1
ATOM 700 O O . LYS A 1 85 ? 36.470 18.519 23.515 1.00 70.81 85 LYS A O 1
ATOM 705 N N . LYS A 1 86 ? 37.273 18.563 21.415 1.00 59.53 86 LYS A N 1
ATOM 706 C CA . LYS A 1 86 ? 38.702 18.418 21.760 1.00 59.53 86 LYS A CA 1
ATOM 707 C C . LYS A 1 86 ? 39.510 19.717 21.616 1.00 59.53 86 LYS A C 1
ATOM 709 O O . LYS A 1 86 ? 40.713 19.678 21.874 1.00 59.53 86 LYS A O 1
ATOM 714 N N . GLY A 1 87 ? 38.877 20.816 21.202 1.00 52.28 87 GLY A N 1
ATOM 715 C CA . GLY A 1 87 ? 39.415 22.181 21.284 1.00 52.28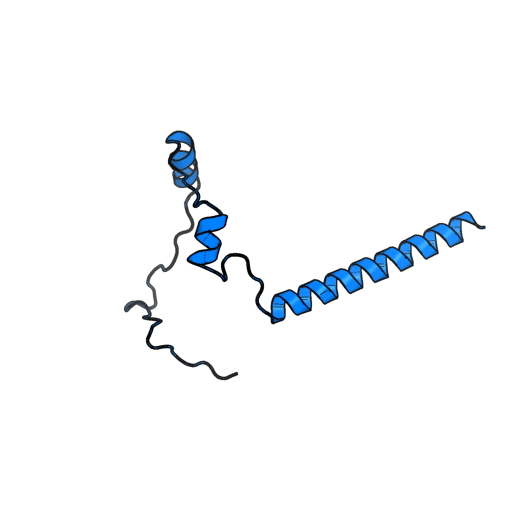 87 GLY A CA 1
ATOM 716 C C . GLY A 1 87 ? 38.842 22.915 22.486 1.00 52.28 87 GLY A C 1
ATOM 717 O O . GLY A 1 87 ? 39.565 23.784 23.015 1.00 52.28 87 GLY A O 1
#

Secondary structure (DSSP, 8-state):
------TT----SSTTS---PPPPHHHHHHHHHTT--PPPPHHHHHHH-TTTTPPPHHHHHHHHHHHHHHHHHHHHHHHHHHHHTT-